Protein AF-A0A2K3PB35-F1 (afdb_monomer_lite)

InterPro domains:
  IPR006918 COBRA [PTHR31673] (1-86)
  IPR056900 COBRA, C-terminal domain [PF25079] (2-66)

Sequence (93 aa):
DDTGMFYGMKYFNDLLMEAGPSGNVQSEVLLQKNKETFTFNQGWAFPRRVYFNGEECMMPSPDSYPYLPNSSPKNVLNFQTFIISFLLFLALW

Secondary structure (DSSP, 8-state):
-------PPTTTS-S-PPPSTT------------TTT--STT-S---SEEEETTEEEEPPPGGGSPPPPS--------HHHHHHHHHHHHH--

Foldseek 3Di:
DLDDDDDDDPPGPPDDFDDDPPTDDDDDDDDDDDPVPDDLPPHDDDPQWDADPNDIDGDDDRVPDDRDPPDDPPPPVVVVVVVVVVVVVVVVD

pLDDT: mean 75.49, std 8.2, range [54.31, 92.75]

Structure (mmCIF, N/CA/C/O backbone):
data_AF-A0A2K3PB35-F1
#
_entry.id   AF-A0A2K3PB35-F1
#
loop_
_atom_site.group_PDB
_atom_site.id
_atom_site.type_symbol
_atom_site.label_atom_id
_atom_site.label_alt_id
_atom_site.label_comp_id
_atom_site.label_asym_id
_atom_site.label_entity_id
_atom_site.label_seq_id
_atom_site.pdbx_PDB_ins_code
_atom_site.Cartn_x
_atom_site.Cartn_y
_atom_site.Cartn_z
_atom_site.occupancy
_atom_site.B_iso_or_equiv
_atom_site.auth_seq_id
_atom_site.auth_comp_id
_atom_site.auth_asym_id
_atom_site.auth_atom_id
_atom_site.pdbx_PDB_model_num
ATOM 1 N N . ASP A 1 1 ? -15.386 -12.632 -8.256 1.00 54.31 1 ASP A N 1
ATOM 2 C CA . ASP A 1 1 ? -14.329 -11.866 -8.935 1.00 54.31 1 ASP A CA 1
ATOM 3 C C . ASP A 1 1 ? -13.810 -10.782 -8.012 1.00 54.31 1 ASP A C 1
ATOM 5 O O . ASP A 1 1 ? -14.451 -9.750 -7.872 1.00 54.31 1 ASP A O 1
ATOM 9 N N . ASP A 1 2 ? -12.667 -11.039 -7.371 1.00 73.69 2 ASP A N 1
ATOM 10 C CA . ASP A 1 2 ? -12.035 -10.137 -6.387 1.00 73.69 2 ASP A CA 1
ATOM 11 C C . ASP A 1 2 ? -10.858 -9.357 -7.006 1.00 73.69 2 ASP A C 1
ATOM 13 O O . ASP A 1 2 ? -9.931 -8.920 -6.322 1.00 73.69 2 ASP A O 1
ATOM 17 N N . THR A 1 3 ? -10.850 -9.233 -8.335 1.00 81.50 3 THR A N 1
ATOM 18 C CA . THR A 1 3 ? -9.765 -8.621 -9.105 1.00 81.50 3 THR A CA 1
ATOM 19 C C . THR A 1 3 ? -10.195 -7.257 -9.628 1.00 81.50 3 THR A C 1
ATOM 21 O O . THR A 1 3 ? -11.146 -7.148 -10.397 1.00 81.50 3 THR A O 1
ATOM 24 N N . GLY A 1 4 ? -9.463 -6.215 -9.234 1.00 82.12 4 GLY A N 1
ATOM 25 C CA . GLY A 1 4 ? -9.556 -4.888 -9.837 1.00 82.12 4 GLY A CA 1
ATOM 26 C C . GLY A 1 4 ? -8.461 -4.705 -10.884 1.00 82.12 4 GLY A C 1
ATOM 27 O O . GLY A 1 4 ? -7.292 -4.956 -10.597 1.00 82.12 4 GLY A O 1
ATOM 28 N N . MET A 1 5 ? -8.829 -4.260 -12.085 1.00 84.12 5 MET A N 1
ATOM 29 C CA . MET A 1 5 ? -7.877 -3.884 -13.130 1.00 84.12 5 MET A CA 1
ATOM 30 C C . MET A 1 5 ? -7.836 -2.363 -13.243 1.00 84.12 5 MET A C 1
ATOM 32 O O . MET A 1 5 ? -8.865 -1.723 -13.453 1.00 84.12 5 MET A O 1
ATOM 36 N N . PHE A 1 6 ? -6.639 -1.797 -13.121 1.00 80.06 6 PHE A N 1
ATOM 37 C CA . PHE A 1 6 ? -6.397 -0.362 -13.225 1.00 80.06 6 PHE A CA 1
ATOM 38 C C . PHE A 1 6 ? -5.492 -0.106 -14.427 1.00 80.06 6 PHE A C 1
ATOM 40 O O . PHE A 1 6 ? -4.520 -0.829 -14.640 1.00 80.06 6 PHE A O 1
ATOM 47 N N . TYR A 1 7 ? -5.813 0.916 -15.212 1.00 76.69 7 TYR A N 1
ATOM 48 C CA . TYR A 1 7 ? -5.010 1.355 -16.347 1.00 76.69 7 TYR A CA 1
ATOM 49 C C . TYR A 1 7 ? -4.558 2.796 -16.129 1.00 76.69 7 TYR A C 1
ATOM 51 O O . TYR A 1 7 ? -5.221 3.573 -15.440 1.00 76.69 7 TYR A O 1
ATOM 59 N N . GLY A 1 8 ? -3.410 3.140 -16.711 1.00 74.25 8 GLY A N 1
ATOM 60 C CA . GLY A 1 8 ? -2.866 4.487 -16.622 1.00 74.25 8 GLY A CA 1
ATOM 61 C C . GLY A 1 8 ? -3.797 5.527 -17.248 1.00 74.25 8 GLY A C 1
ATOM 62 O O . GLY A 1 8 ? -4.479 5.265 -18.240 1.00 74.25 8 GLY A O 1
ATOM 63 N N . MET A 1 9 ? -3.810 6.727 -16.678 1.00 76.50 9 MET A N 1
ATOM 64 C CA . MET A 1 9 ? -4.476 7.880 -17.266 1.00 76.50 9 MET A CA 1
ATOM 65 C C . MET A 1 9 ? -3.557 8.531 -18.298 1.00 76.50 9 MET A C 1
ATOM 67 O O . MET A 1 9 ? -2.376 8.783 -18.041 1.00 76.50 9 MET A O 1
ATOM 71 N N . LYS A 1 10 ? -4.124 8.854 -19.462 1.00 71.56 10 LYS A N 1
ATOM 72 C CA . LYS A 1 10 ? -3.430 9.609 -20.509 1.00 71.56 10 LYS A CA 1
ATOM 73 C C . LYS A 1 10 ? -2.893 10.926 -19.934 1.00 71.56 10 LYS A C 1
ATOM 75 O O . LYS A 1 10 ? -3.627 11.592 -19.204 1.00 71.56 10 LYS A O 1
ATOM 80 N N . TYR A 1 11 ? -1.658 11.298 -20.271 1.00 69.81 11 TYR A N 1
ATOM 81 C CA . TYR A 1 11 ? -0.950 12.495 -19.785 1.00 69.81 11 TYR A CA 1
ATOM 82 C C . TYR A 1 11 ? -0.420 12.431 -18.346 1.00 69.81 11 TYR A C 1
ATOM 84 O O . TYR A 1 11 ? 0.354 13.299 -17.952 1.00 69.81 11 TYR A O 1
ATOM 92 N N . PHE A 1 12 ? -0.782 11.404 -17.570 1.00 69.25 12 PHE A N 1
ATOM 93 C CA . PHE A 1 12 ? -0.253 11.172 -16.218 1.00 69.25 12 PHE A CA 1
ATOM 94 C C . PHE A 1 12 ? 0.666 9.949 -16.156 1.00 69.25 12 PHE A C 1
ATOM 96 O O . PHE A 1 12 ? 1.602 9.922 -15.362 1.00 69.25 12 PHE A O 1
ATOM 103 N N . ASN A 1 13 ? 0.427 8.952 -17.011 1.00 70.62 13 ASN A N 1
ATOM 104 C CA . ASN A 1 13 ? 1.197 7.710 -17.087 1.00 70.62 13 ASN A CA 1
ATOM 105 C C . ASN A 1 13 ? 1.932 7.571 -18.431 1.00 70.62 13 ASN A C 1
ATOM 107 O O . ASN A 1 13 ? 1.992 6.485 -18.999 1.00 70.62 13 ASN A O 1
ATOM 111 N N . ASP A 1 14 ? 2.474 8.677 -18.946 1.00 65.00 14 ASP A N 1
ATOM 112 C CA . ASP A 1 14 ? 3.156 8.712 -20.249 1.00 65.00 14 ASP A CA 1
ATOM 113 C C . ASP A 1 14 ? 4.633 8.270 -20.165 1.00 65.00 14 ASP A C 1
ATOM 115 O O . ASP A 1 14 ? 5.253 7.960 -21.182 1.00 65.00 14 ASP A O 1
ATOM 119 N N . LEU A 1 15 ? 5.203 8.221 -18.954 1.00 64.44 15 LEU A N 1
ATOM 120 C CA . LEU A 1 15 ? 6.539 7.682 -18.699 1.00 64.44 15 LEU A CA 1
ATOM 121 C C . LEU A 1 15 ? 6.446 6.175 -18.450 1.00 64.44 15 LEU A C 1
ATOM 123 O O . LEU A 1 15 ? 5.928 5.727 -17.425 1.00 64.44 15 LEU A O 1
ATOM 127 N N . LEU A 1 16 ? 6.974 5.396 -19.392 1.00 63.31 16 LEU A N 1
ATOM 128 C CA . LEU A 1 16 ? 7.182 3.965 -19.219 1.00 63.31 16 LEU A CA 1
ATOM 129 C C . LEU A 1 16 ? 8.397 3.765 -18.314 1.00 63.31 16 LEU A C 1
ATOM 131 O O . LEU A 1 16 ? 9.523 4.078 -18.693 1.00 63.31 16 LEU A O 1
ATOM 135 N N . MET A 1 17 ? 8.160 3.275 -17.100 1.00 66.06 17 MET A N 1
ATOM 136 C CA . MET A 1 17 ? 9.247 2.908 -16.201 1.00 66.06 17 MET A CA 1
ATOM 137 C C . MET A 1 17 ? 9.916 1.637 -16.723 1.00 66.06 17 MET A C 1
ATOM 139 O O . MET A 1 17 ? 9.264 0.605 -16.885 1.00 66.06 17 MET A O 1
ATOM 143 N N . GLU A 1 18 ? 11.216 1.716 -16.980 1.00 66.31 18 GLU A N 1
ATOM 144 C CA . GLU A 1 18 ? 12.023 0.565 -17.371 1.00 66.31 18 GLU A CA 1
ATOM 145 C C . GLU A 1 18 ? 12.470 -0.227 -16.138 1.00 66.31 18 GLU A C 1
ATOM 147 O O . GLU A 1 18 ? 12.805 0.338 -15.090 1.00 66.31 18 GLU A O 1
ATOM 152 N N . ALA A 1 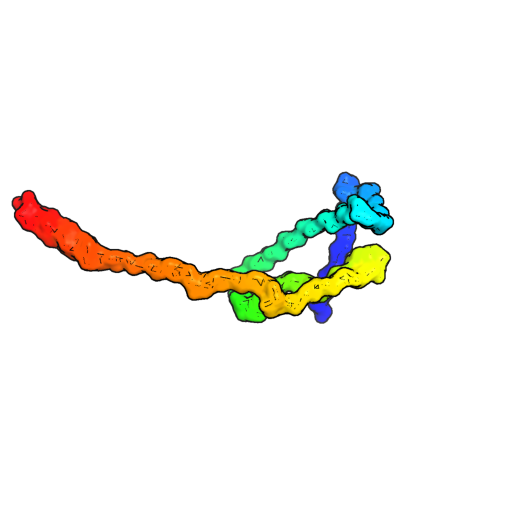19 ? 12.491 -1.553 -16.267 1.00 68.88 19 ALA A N 1
ATOM 153 C CA . ALA A 1 19 ? 13.045 -2.426 -15.244 1.00 68.88 19 ALA A CA 1
ATOM 154 C C . ALA A 1 19 ? 14.565 -2.212 -15.145 1.00 68.88 19 ALA A C 1
ATOM 156 O O . ALA A 1 19 ? 15.283 -2.279 -16.141 1.00 68.88 19 ALA A O 1
ATOM 157 N N . GLY A 1 20 ? 15.075 -1.976 -13.937 1.00 74.44 20 GLY A N 1
ATOM 158 C CA . GLY A 1 20 ? 16.508 -1.816 -13.716 1.00 74.44 20 GLY A CA 1
ATOM 159 C C . GLY A 1 20 ? 16.865 -1.579 -12.249 1.00 74.44 20 GLY A C 1
ATOM 160 O O . GLY A 1 20 ? 15.977 -1.306 -11.442 1.00 74.44 20 GLY A O 1
ATOM 161 N N . PRO A 1 21 ? 18.163 -1.629 -11.887 1.00 78.69 21 PRO A N 1
ATOM 162 C CA . PRO A 1 21 ? 18.622 -1.477 -10.499 1.00 78.69 21 PRO A CA 1
ATOM 163 C C . PRO A 1 21 ? 18.222 -0.154 -9.833 1.00 78.69 21 PRO A C 1
ATOM 165 O O . PRO A 1 21 ? 18.227 -0.049 -8.611 1.00 78.69 21 PRO A O 1
ATOM 168 N N . SER A 1 22 ? 17.900 0.862 -10.634 1.00 77.75 22 SER A N 1
ATOM 169 C CA . SER A 1 22 ? 17.460 2.183 -10.176 1.00 77.75 22 SER A CA 1
ATOM 170 C C . SER A 1 22 ? 16.030 2.526 -10.617 1.00 77.75 22 SER A C 1
ATOM 172 O O . SER A 1 22 ? 15.606 3.668 -10.458 1.00 77.75 22 SER A O 1
ATOM 174 N N . GLY A 1 23 ? 15.294 1.567 -11.189 1.00 74.38 23 GLY A N 1
ATOM 175 C CA . GLY A 1 23 ? 13.903 1.753 -11.598 1.00 74.38 23 GLY A CA 1
ATOM 176 C C . GLY A 1 23 ? 12.961 1.739 -10.392 1.00 74.38 23 GLY A C 1
ATOM 177 O O . GLY A 1 23 ? 13.123 0.930 -9.481 1.00 74.38 23 GLY A O 1
ATOM 178 N N . ASN A 1 24 ? 11.968 2.631 -10.379 1.00 73.19 24 ASN A N 1
ATOM 179 C CA . ASN A 1 24 ? 10.944 2.680 -9.335 1.00 73.19 24 ASN A CA 1
ATOM 180 C C . ASN A 1 24 ? 9.581 3.042 -9.928 1.00 73.19 24 ASN A C 1
ATOM 182 O O . ASN A 1 24 ? 9.401 4.140 -10.445 1.00 73.19 24 ASN A O 1
ATOM 186 N N . VAL A 1 25 ? 8.606 2.147 -9.805 1.00 73.56 25 VAL A N 1
ATOM 187 C CA . VAL A 1 25 ? 7.206 2.443 -10.115 1.00 73.56 25 VAL A CA 1
ATOM 188 C C . VAL A 1 25 ? 6.476 2.650 -8.801 1.00 73.56 25 VAL A C 1
ATOM 190 O O . VAL A 1 25 ? 6.371 1.729 -7.995 1.00 73.56 25 VAL A O 1
ATOM 193 N N . GLN A 1 26 ? 5.920 3.841 -8.610 1.00 75.56 26 GLN A N 1
ATOM 194 C CA . GLN A 1 26 ? 5.059 4.134 -7.474 1.00 75.56 26 GLN A CA 1
ATOM 195 C C . GLN A 1 26 ? 3.645 4.429 -7.968 1.00 75.56 26 GLN A C 1
ATOM 197 O O . GLN A 1 26 ? 3.439 5.162 -8.933 1.00 75.56 26 GLN A O 1
ATOM 202 N N . SER A 1 27 ? 2.654 3.842 -7.311 1.00 75.00 27 SER A N 1
ATOM 203 C CA . SER A 1 27 ? 1.240 4.101 -7.574 1.00 75.00 27 SER A CA 1
ATOM 204 C C . SER A 1 27 ? 0.496 4.186 -6.252 1.00 75.00 27 SER A C 1
ATOM 206 O O . SER A 1 27 ? 0.796 3.441 -5.319 1.00 75.00 27 SER A O 1
ATOM 208 N N . GLU A 1 28 ? -0.463 5.102 -6.172 1.00 78.81 28 GLU A N 1
ATOM 209 C CA . GLU A 1 28 ? -1.319 5.287 -5.005 1.00 78.81 28 GLU A CA 1
ATOM 210 C C . GLU A 1 28 ? -2.746 4.857 -5.351 1.00 78.81 28 GLU A C 1
ATOM 212 O O . GLU A 1 28 ? -3.296 5.257 -6.377 1.00 78.81 28 GLU A O 1
ATOM 217 N N . VAL A 1 29 ? -3.343 4.029 -4.493 1.00 78.38 29 VAL A N 1
ATOM 218 C CA . VAL A 1 29 ? -4.725 3.565 -4.639 1.00 78.38 29 VAL A CA 1
ATOM 219 C C . VAL A 1 29 ? -5.492 3.939 -3.380 1.00 78.38 29 VAL A C 1
ATOM 221 O O . VAL A 1 29 ? -5.189 3.463 -2.286 1.00 78.38 29 VAL A O 1
ATOM 224 N N . LEU A 1 30 ? -6.511 4.781 -3.541 1.00 79.75 30 LEU A N 1
ATOM 225 C CA . LEU A 1 30 ? -7.413 5.172 -2.464 1.00 79.75 30 LEU A CA 1
ATOM 226 C C . LEU A 1 30 ? -8.692 4.339 -2.548 1.00 79.75 30 LEU A C 1
ATOM 228 O O . LEU A 1 30 ? -9.482 4.482 -3.478 1.00 79.75 30 LEU A O 1
ATOM 232 N N . LEU A 1 31 ? -8.905 3.472 -1.559 1.00 77.94 31 LEU A N 1
ATOM 233 C CA . LEU A 1 31 ? -10.117 2.663 -1.452 1.00 77.94 31 LEU A CA 1
ATOM 234 C C . LEU A 1 31 ? -11.094 3.323 -0.476 1.00 77.94 31 LEU A C 1
ATOM 236 O O . LEU A 1 31 ? -10.767 3.568 0.689 1.00 77.94 31 LEU A O 1
ATOM 240 N N . GLN A 1 32 ? -12.313 3.604 -0.936 1.00 80.06 32 GLN A N 1
ATOM 241 C CA . GLN A 1 32 ? -13.348 4.161 -0.072 1.00 80.06 32 GLN A CA 1
ATOM 242 C C . GLN A 1 32 ? -13.815 3.111 0.943 1.00 80.06 32 GLN A C 1
ATOM 244 O O . GLN A 1 32 ? -14.235 2.012 0.587 1.00 80.06 32 GLN A O 1
ATOM 249 N N . LYS A 1 33 ? -13.794 3.473 2.229 1.00 79.75 33 LYS A N 1
ATOM 250 C CA . LYS A 1 33 ? -14.376 2.658 3.300 1.00 79.75 33 LYS A CA 1
ATOM 251 C C . LYS A 1 33 ? -15.877 2.929 3.369 1.00 79.75 33 LYS A C 1
ATOM 253 O O . LYS A 1 33 ? -16.288 4.027 3.746 1.00 79.75 33 LYS A O 1
ATOM 258 N N . ASN A 1 34 ? -16.686 1.938 3.010 1.00 82.19 34 ASN A N 1
ATOM 259 C CA . ASN A 1 34 ? -18.123 1.968 3.259 1.00 82.19 34 ASN A CA 1
ATOM 260 C C . ASN A 1 34 ? -18.371 1.787 4.769 1.00 82.19 34 ASN A C 1
ATOM 262 O O . ASN A 1 34 ? -17.893 0.819 5.350 1.00 82.19 34 ASN A O 1
ATOM 266 N N . LYS A 1 35 ? -19.081 2.717 5.420 1.00 82.81 35 LYS A N 1
ATOM 267 C CA . LYS A 1 35 ? -19.260 2.687 6.883 1.00 82.81 35 LYS A CA 1
ATOM 268 C C . LYS A 1 35 ? -20.145 1.535 7.351 1.00 82.81 35 LYS A C 1
ATOM 270 O O . LYS A 1 35 ? -19.958 1.064 8.467 1.00 82.81 35 LYS A O 1
ATOM 275 N N . GLU A 1 36 ? -21.091 1.105 6.524 1.00 86.56 36 GLU A N 1
ATOM 276 C CA . GLU A 1 36 ? -22.038 0.042 6.850 1.00 86.56 36 GLU A CA 1
ATOM 277 C C . GLU A 1 36 ? -21.382 -1.348 6.825 1.00 86.56 36 GLU A C 1
ATOM 279 O O . GLU A 1 36 ? -21.794 -2.233 7.571 1.00 86.56 36 GLU A O 1
ATOM 284 N N . THR A 1 37 ? -20.350 -1.542 5.999 1.00 80.31 37 THR A N 1
ATOM 285 C CA . THR A 1 37 ? -19.673 -2.837 5.814 1.00 80.31 37 THR A CA 1
ATOM 286 C C . THR A 1 37 ? -18.239 -2.863 6.334 1.00 80.31 37 THR A C 1
ATOM 288 O O . THR A 1 37 ? -17.610 -3.922 6.349 1.00 80.31 37 THR A O 1
ATOM 291 N N . PHE A 1 38 ? -17.684 -1.717 6.731 1.00 75.56 38 PHE A N 1
ATOM 292 C CA . PHE A 1 38 ? -16.308 -1.638 7.205 1.00 75.56 38 PHE A CA 1
ATOM 293 C C . PHE A 1 38 ? -16.132 -2.420 8.509 1.00 75.56 38 PHE A C 1
ATOM 295 O O . PHE A 1 38 ? -16.812 -2.180 9.505 1.00 75.56 38 PHE A O 1
ATOM 302 N N . THR A 1 39 ? -15.152 -3.321 8.509 1.00 72.81 39 THR A N 1
ATOM 303 C CA . THR A 1 39 ? -14.742 -4.088 9.681 1.00 72.81 39 THR A CA 1
ATOM 304 C C . THR A 1 39 ? -13.229 -4.033 9.852 1.00 72.81 39 THR A C 1
ATOM 306 O O . THR A 1 39 ? -12.479 -3.915 8.884 1.00 72.81 39 THR A O 1
ATOM 309 N N . PHE A 1 40 ? -12.784 -4.117 11.104 1.00 70.62 40 PHE A N 1
ATOM 310 C CA . PHE A 1 40 ? -11.374 -4.299 11.448 1.00 70.62 40 PHE A CA 1
ATOM 311 C C . PHE A 1 40 ? -10.937 -5.772 11.369 1.00 70.62 40 PHE A C 1
ATOM 313 O O . PHE A 1 40 ? -9.750 -6.068 11.490 1.00 70.62 40 PHE A O 1
ATOM 320 N N . ASN A 1 41 ? -11.879 -6.699 11.171 1.00 64.88 41 ASN A N 1
ATOM 321 C CA . ASN A 1 41 ? -11.580 -8.120 11.042 1.00 64.88 41 ASN A CA 1
ATOM 322 C C . ASN A 1 41 ? -10.852 -8.396 9.722 1.00 64.88 41 ASN A C 1
ATOM 324 O O . ASN A 1 41 ? -11.211 -7.835 8.693 1.00 64.88 41 ASN A O 1
ATOM 328 N N . GLN A 1 42 ? -9.874 -9.307 9.758 1.00 63.12 42 GLN A N 1
ATOM 329 C CA . GLN A 1 42 ? -9.133 -9.801 8.582 1.00 63.12 42 GLN A CA 1
ATOM 330 C C . GLN A 1 42 ? -8.283 -8.751 7.837 1.00 63.12 42 GLN A C 1
ATOM 332 O O . GLN A 1 42 ? -7.770 -9.033 6.757 1.00 63.12 42 GLN A O 1
ATOM 337 N N . GLY A 1 43 ? -8.055 -7.582 8.447 1.00 63.00 43 GLY A N 1
ATOM 338 C CA . GLY A 1 43 ? -7.224 -6.527 7.871 1.00 63.00 43 GLY A CA 1
ATOM 339 C C . GLY A 1 43 ? -7.911 -5.782 6.723 1.00 63.00 43 GLY A C 1
ATOM 340 O O . GLY A 1 43 ? -8.954 -6.175 6.210 1.00 63.00 43 GLY A O 1
ATOM 341 N N . TRP A 1 44 ? -7.347 -4.637 6.342 1.00 65.00 44 TRP A N 1
ATOM 342 C CA . TRP A 1 44 ? -7.830 -3.889 5.181 1.00 65.00 44 TRP A CA 1
ATOM 343 C C . TRP A 1 44 ? -7.456 -4.623 3.884 1.00 65.00 44 TRP A C 1
ATOM 345 O O . TRP A 1 44 ? -6.494 -5.391 3.870 1.00 65.00 44 TRP A O 1
ATOM 355 N N . ALA A 1 45 ? -8.199 -4.388 2.799 1.00 69.25 45 ALA A N 1
ATOM 356 C CA . ALA A 1 45 ? -8.038 -5.088 1.523 1.00 69.25 45 ALA A CA 1
ATOM 357 C C . ALA A 1 45 ? -6.758 -4.657 0.784 1.00 69.25 45 ALA A C 1
ATOM 359 O O . ALA A 1 45 ? -6.800 -3.925 -0.204 1.00 69.25 45 ALA A O 1
ATOM 360 N N . PHE A 1 46 ? -5.603 -5.096 1.277 1.00 71.50 46 PHE A N 1
ATOM 361 C CA . PHE A 1 46 ? -4.362 -5.016 0.526 1.00 71.50 46 PHE A CA 1
ATOM 362 C C . PHE A 1 46 ? -4.386 -6.053 -0.603 1.00 71.50 46 PHE A C 1
ATOM 364 O O . PHE A 1 46 ? -4.805 -7.196 -0.380 1.00 71.50 46 PHE A O 1
ATOM 371 N N . PRO A 1 47 ? -3.932 -5.692 -1.815 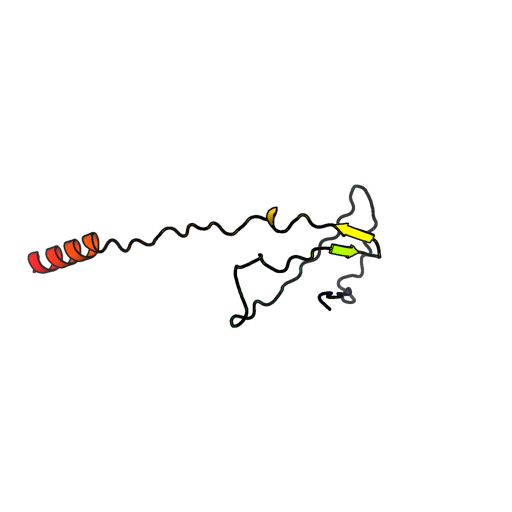1.00 76.19 47 PRO A N 1
ATOM 372 C CA . PRO A 1 47 ? -3.815 -6.657 -2.894 1.00 76.19 47 PRO A CA 1
ATOM 373 C C . PRO A 1 47 ? -2.872 -7.783 -2.464 1.00 76.19 47 PRO A C 1
ATOM 375 O O . PRO A 1 47 ? -1.779 -7.540 -1.960 1.00 76.19 47 PRO A O 1
ATOM 378 N N . ARG A 1 48 ? -3.286 -9.036 -2.664 1.00 79.44 48 ARG A N 1
ATOM 379 C CA . ARG A 1 48 ? -2.429 -10.205 -2.393 1.00 79.44 48 ARG A CA 1
ATOM 380 C C . ARG A 1 48 ? -1.376 -10.401 -3.485 1.00 79.44 48 ARG A C 1
ATOM 382 O O . ARG A 1 48 ? -0.331 -10.987 -3.226 1.00 79.44 48 ARG A O 1
ATOM 389 N N . ARG A 1 49 ? -1.675 -9.925 -4.695 1.00 83.12 49 ARG A N 1
ATOM 390 C CA . ARG A 1 49 ? -0.851 -10.012 -5.903 1.00 83.12 49 ARG A CA 1
ATOM 391 C C . ARG A 1 49 ? -1.036 -8.736 -6.705 1.00 83.12 49 ARG A C 1
ATOM 393 O O . ARG A 1 49 ? -2.165 -8.264 -6.843 1.00 83.12 49 ARG A O 1
ATOM 400 N N . VAL A 1 50 ? 0.056 -8.199 -7.229 1.00 82.31 50 VAL A N 1
ATOM 401 C CA . VAL A 1 50 ? 0.033 -7.062 -8.151 1.00 82.31 50 VAL A CA 1
ATOM 402 C C . VAL A 1 50 ? 0.671 -7.512 -9.452 1.00 82.31 50 VAL A C 1
ATOM 404 O O . VAL A 1 50 ? 1.796 -8.000 -9.440 1.00 82.31 50 VAL A O 1
ATOM 407 N N . TYR A 1 51 ? -0.045 -7.343 -10.560 1.00 81.56 51 TYR A N 1
ATOM 408 C CA . TYR A 1 51 ? 0.509 -7.568 -11.889 1.00 81.56 51 TYR A CA 1
ATOM 409 C C . TYR A 1 51 ? 0.924 -6.229 -12.485 1.00 81.56 51 TYR A C 1
ATOM 411 O O . TYR A 1 51 ? 0.082 -5.347 -12.662 1.00 81.56 51 TYR A O 1
ATOM 419 N N . PHE A 1 52 ? 2.205 -6.074 -12.801 1.00 77.62 52 PHE A N 1
ATOM 420 C CA . PHE A 1 52 ? 2.724 -4.896 -13.483 1.00 77.62 52 PHE A CA 1
ATOM 421 C C . PHE A 1 52 ? 3.361 -5.328 -14.798 1.00 77.62 52 PHE A C 1
ATOM 423 O O . PHE A 1 52 ? 4.310 -6.102 -14.805 1.00 77.62 52 PHE A O 1
ATOM 430 N N . ASN A 1 53 ? 2.802 -4.869 -15.920 1.00 75.38 53 ASN A N 1
ATOM 431 C CA . ASN A 1 53 ? 3.268 -5.242 -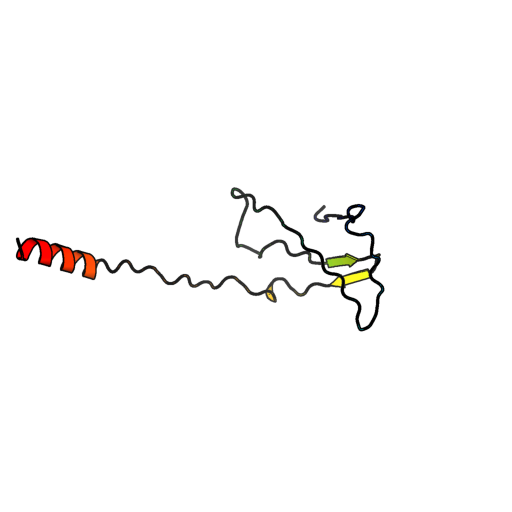17.260 1.00 75.38 53 ASN A CA 1
ATOM 432 C C . ASN A 1 53 ? 3.373 -6.771 -17.496 1.00 75.38 53 ASN A C 1
ATOM 434 O O . ASN A 1 53 ? 4.251 -7.246 -18.208 1.00 75.38 53 ASN A O 1
ATOM 438 N N . GLY A 1 54 ? 2.487 -7.554 -16.870 1.00 78.00 54 GLY A N 1
ATOM 439 C CA . GLY A 1 54 ? 2.490 -9.021 -16.948 1.00 78.00 54 GLY A CA 1
ATOM 440 C C . GLY A 1 54 ? 3.408 -9.727 -15.942 1.00 78.00 54 GLY A C 1
ATOM 441 O O . GLY A 1 54 ? 3.299 -10.942 -15.797 1.00 78.00 54 GLY A O 1
ATOM 442 N N . GLU A 1 55 ? 4.247 -8.997 -15.206 1.00 79.31 55 GLU A N 1
ATOM 443 C CA . GLU A 1 55 ? 5.058 -9.544 -14.115 1.00 79.31 55 GLU A CA 1
ATOM 444 C C . GLU A 1 55 ? 4.285 -9.542 -12.793 1.00 79.31 55 GLU A C 1
ATOM 446 O O . GLU A 1 55 ? 3.520 -8.620 -12.508 1.00 79.31 55 GLU A O 1
ATOM 451 N N . GLU A 1 56 ? 4.481 -10.577 -11.974 1.00 84.00 56 GLU A N 1
ATOM 452 C CA . GLU A 1 56 ? 3.802 -10.741 -10.685 1.00 84.00 56 GLU A CA 1
ATOM 453 C C . GLU A 1 56 ? 4.691 -10.259 -9.530 1.00 84.00 56 GLU A C 1
ATOM 455 O O . GLU A 1 56 ? 5.779 -10.783 -9.296 1.00 84.00 56 GLU A O 1
ATOM 460 N N . CYS A 1 57 ? 4.192 -9.292 -8.760 1.00 80.44 57 CYS A N 1
ATOM 461 C CA . CYS A 1 57 ? 4.759 -8.873 -7.485 1.00 80.44 57 CYS A CA 1
ATOM 462 C C . CYS A 1 57 ? 3.916 -9.453 -6.339 1.00 80.44 57 CYS A C 1
ATOM 464 O O . CYS A 1 57 ? 2.738 -9.115 -6.166 1.00 80.44 57 CYS A O 1
ATOM 466 N N . MET A 1 58 ? 4.523 -10.356 -5.565 1.00 82.50 58 MET A N 1
ATOM 467 C CA . MET A 1 58 ? 3.889 -11.008 -4.419 1.00 82.50 58 MET A CA 1
ATOM 468 C C . MET A 1 58 ? 4.006 -10.131 -3.176 1.00 82.50 58 MET A C 1
ATOM 470 O O . MET A 1 58 ? 5.102 -9.881 -2.675 1.00 82.50 58 MET A O 1
ATOM 474 N N . MET A 1 59 ? 2.860 -9.708 -2.648 1.00 80.25 59 MET A N 1
ATOM 475 C CA . MET A 1 59 ? 2.807 -9.012 -1.367 1.00 80.25 59 MET A CA 1
ATOM 476 C C . MET A 1 59 ? 2.970 -10.009 -0.203 1.00 80.25 59 MET A C 1
ATOM 478 O O . MET A 1 59 ? 2.543 -11.165 -0.315 1.00 80.25 59 MET A O 1
ATOM 482 N N . PRO A 1 60 ?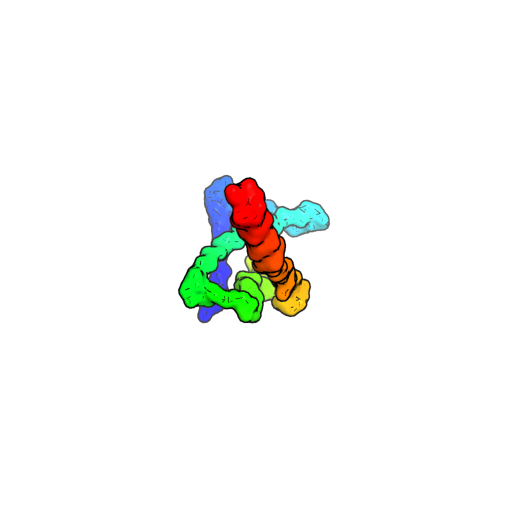 3.559 -9.593 0.935 1.00 78.69 60 PRO A N 1
ATOM 483 C CA . PRO A 1 60 ? 3.682 -10.441 2.120 1.00 78.69 60 PRO A CA 1
ATOM 484 C C . PRO A 1 60 ? 2.314 -10.893 2.676 1.00 78.69 60 PRO A C 1
ATOM 486 O O . PRO A 1 60 ? 1.247 -10.417 2.278 1.00 78.69 60 PRO A O 1
ATOM 489 N N . SER A 1 61 ? 2.324 -11.868 3.593 1.00 80.00 61 SER A N 1
ATOM 490 C CA . SER A 1 61 ? 1.100 -12.345 4.262 1.00 80.00 61 SER A CA 1
ATOM 491 C C . SER A 1 61 ? 0.378 -11.193 4.983 1.00 80.00 61 SER A C 1
ATOM 493 O O . SER A 1 61 ? 1.066 -10.314 5.503 1.00 80.00 61 SER A O 1
ATOM 495 N N . PRO A 1 62 ? -0.969 -11.175 5.085 1.00 72.38 62 PRO A N 1
ATOM 496 C CA . PRO A 1 62 ? -1.690 -10.103 5.771 1.00 72.38 62 PRO A CA 1
ATOM 497 C C . PRO A 1 62 ? -1.259 -9.994 7.240 1.00 72.38 62 PRO A C 1
ATOM 499 O O . PRO A 1 62 ? -1.122 -8.893 7.761 1.00 72.38 62 PRO A O 1
ATOM 502 N N . ASP A 1 63 ? -0.932 -11.132 7.860 1.00 74.94 63 ASP A N 1
ATOM 503 C CA . ASP A 1 63 ? -0.424 -11.227 9.236 1.00 74.94 63 ASP A CA 1
ATOM 504 C C . ASP A 1 63 ? 0.940 -10.548 9.439 1.00 74.94 63 ASP A C 1
ATOM 506 O O . ASP A 1 63 ? 1.348 -10.287 10.568 1.00 74.94 63 ASP A O 1
ATOM 510 N N . SER A 1 64 ? 1.674 -10.282 8.355 1.00 79.06 64 SER A N 1
ATOM 511 C CA . SER A 1 64 ? 2.965 -9.590 8.389 1.00 79.06 64 SER A CA 1
ATOM 512 C C . SER A 1 64 ? 2.829 -8.066 8.347 1.00 79.06 64 SER A C 1
ATOM 514 O O . SER A 1 64 ? 3.820 -7.371 8.567 1.00 79.06 64 SER A O 1
ATOM 516 N N . TYR A 1 65 ? 1.639 -7.530 8.057 1.00 71.06 65 TYR A N 1
ATOM 517 C CA . TYR A 1 65 ? 1.415 -6.087 8.071 1.00 71.06 65 TYR A CA 1
ATOM 518 C C . TYR A 1 65 ? 1.184 -5.580 9.502 1.00 71.06 65 TYR A C 1
ATOM 520 O O . TYR A 1 65 ? 0.595 -6.285 10.324 1.00 71.06 65 TYR A O 1
ATOM 528 N N . PRO A 1 66 ? 1.606 -4.342 9.820 1.00 68.62 66 PRO A N 1
ATOM 529 C CA . PRO A 1 66 ? 1.337 -3.745 11.120 1.00 68.62 66 PRO A CA 1
ATOM 530 C C . PRO A 1 66 ? -0.168 -3.710 11.403 1.00 68.62 66 PRO A C 1
ATOM 532 O O . PRO A 1 66 ? -0.942 -3.122 10.646 1.00 68.62 66 PRO A O 1
ATOM 535 N N . TYR A 1 67 ? -0.585 -4.319 12.510 1.00 70.56 67 TYR A N 1
ATOM 536 C CA . TYR A 1 67 ? -1.946 -4.186 13.015 1.00 70.56 67 TYR A CA 1
ATOM 537 C C . TYR A 1 67 ? -2.094 -2.857 13.761 1.00 70.56 67 TYR A C 1
ATOM 539 O O . TYR A 1 67 ? -1.134 -2.325 14.327 1.00 70.56 67 TYR A O 1
ATOM 547 N N . LEU A 1 68 ? -3.309 -2.304 13.769 1.00 67.00 68 LEU A N 1
ATOM 548 C CA . LEU A 1 68 ? -3.590 -1.110 14.561 1.00 67.00 68 LEU A CA 1
ATOM 549 C C . LEU A 1 68 ? -3.307 -1.408 16.041 1.00 67.00 68 LEU A C 1
ATOM 551 O O . LEU A 1 68 ? -3.720 -2.464 16.529 1.00 67.00 68 LEU A O 1
ATOM 555 N N . PRO A 1 69 ? -2.629 -0.506 16.771 1.00 65.81 69 PRO A N 1
ATOM 556 C CA . PRO A 1 69 ? -2.367 -0.715 18.184 1.00 65.81 69 PRO A CA 1
ATOM 557 C C . PRO A 1 69 ? -3.697 -0.913 18.916 1.00 65.81 69 PRO A C 1
ATOM 559 O O . PRO A 1 69 ? -4.556 -0.035 18.934 1.00 65.81 69 PRO A O 1
ATOM 562 N N . ASN A 1 70 ? -3.854 -2.075 19.552 1.00 59.69 70 ASN A N 1
ATOM 563 C CA . ASN A 1 70 ? -5.064 -2.490 20.276 1.00 59.69 70 ASN A CA 1
ATOM 564 C C . ASN A 1 70 ? -5.300 -1.697 21.577 1.00 59.69 70 ASN A C 1
ATOM 566 O O . ASN A 1 70 ? -6.067 -2.094 22.451 1.00 59.69 70 ASN A O 1
ATOM 570 N N . SER A 1 71 ? -4.579 -0.597 21.766 1.00 62.28 71 SER A N 1
ATOM 571 C CA . SER A 1 71 ? -4.545 0.170 22.999 1.00 62.28 71 SER A CA 1
ATOM 572 C C . SER A 1 71 ? -4.733 1.638 22.665 1.00 62.28 71 SER A C 1
ATOM 574 O O . SER A 1 71 ? -3.776 2.395 22.539 1.00 62.28 71 SER A O 1
ATOM 576 N N . SER A 1 72 ? -5.996 2.052 22.555 1.00 63.50 72 SER A N 1
ATOM 577 C CA . SER A 1 72 ? -6.312 3.442 22.867 1.00 63.50 72 SER A CA 1
ATOM 578 C C . SER A 1 72 ? -5.995 3.639 24.349 1.00 63.50 72 SER A C 1
ATOM 580 O O . SER A 1 72 ? -6.465 2.831 25.162 1.00 63.50 72 SER A O 1
ATOM 582 N N . PRO A 1 73 ? -5.254 4.693 24.739 1.00 68.19 73 PRO A N 1
ATOM 583 C CA . PRO A 1 73 ? -5.280 5.151 26.116 1.00 68.19 73 PRO A CA 1
ATOM 584 C C . PRO A 1 73 ? -6.749 5.242 26.516 1.00 68.19 73 PRO A C 1
ATOM 586 O O . PRO A 1 73 ? -7.549 5.880 25.822 1.00 68.19 73 PRO A O 1
ATOM 589 N N . LYS A 1 74 ? -7.144 4.531 27.574 1.00 69.25 74 LYS A N 1
ATOM 590 C CA . LYS A 1 74 ? -8.463 4.762 28.148 1.00 69.25 74 LYS A CA 1
ATOM 591 C C . LYS A 1 74 ? -8.423 6.219 28.588 1.00 69.25 74 LYS A C 1
ATOM 593 O O . LYS A 1 74 ? -7.623 6.556 29.456 1.00 69.25 74 LYS A O 1
ATOM 598 N N . ASN A 1 75 ? -9.237 7.079 27.977 1.00 64.69 75 ASN A N 1
ATOM 599 C CA . ASN A 1 75 ? -9.562 8.369 28.569 1.00 64.69 75 ASN A CA 1
ATOM 600 C C . ASN A 1 75 ? -10.323 8.049 29.851 1.00 64.69 75 ASN A C 1
ATOM 602 O O . ASN A 1 75 ? -11.551 7.976 29.869 1.00 64.69 75 ASN A O 1
ATOM 606 N N . VAL A 1 76 ? -9.577 7.750 30.912 1.00 68.12 76 VAL A N 1
ATOM 607 C CA . VAL A 1 76 ? -10.121 7.646 32.250 1.00 68.12 76 VAL A CA 1
ATOM 608 C C . VAL A 1 76 ? -10.445 9.084 32.600 1.00 68.12 76 VAL A C 1
ATOM 610 O O . VAL A 1 76 ? -9.592 9.823 33.084 1.00 68.12 76 VAL A O 1
ATOM 613 N N . LEU A 1 77 ? -11.656 9.523 32.248 1.00 64.88 77 LEU A N 1
ATOM 614 C CA . LEU A 1 77 ? -12.217 10.732 32.821 1.00 64.88 77 LEU A CA 1
ATOM 615 C C . LEU A 1 77 ? -12.070 10.551 34.325 1.00 64.88 77 LEU A C 1
ATOM 617 O O . LEU A 1 77 ? -12.673 9.650 34.912 1.00 64.88 77 LEU A O 1
ATOM 621 N N . ASN A 1 78 ? -11.171 11.330 34.919 1.00 70.50 78 ASN A N 1
ATOM 622 C CA . ASN A 1 78 ? -10.852 11.212 36.324 1.00 70.50 78 ASN A CA 1
ATOM 623 C C . ASN A 1 78 ? -12.010 11.847 37.101 1.00 70.50 78 ASN A C 1
ATOM 625 O O . ASN A 1 78 ? -11.951 12.995 37.538 1.00 70.50 78 ASN A O 1
ATOM 629 N N . PHE A 1 79 ? -13.113 11.102 37.209 1.00 69.19 79 PHE A N 1
ATOM 630 C CA . PHE A 1 79 ? -14.336 11.519 37.888 1.00 69.19 79 PHE A CA 1
ATOM 631 C C . PHE A 1 79 ? -14.046 11.992 39.313 1.00 69.19 79 PHE A C 1
ATOM 633 O O . PHE A 1 79 ? -14.691 12.922 39.780 1.00 69.19 79 PHE A O 1
ATOM 640 N N . GLN A 1 80 ? -13.028 11.429 39.974 1.00 74.81 80 GLN A N 1
ATOM 641 C CA . GLN A 1 80 ? -12.599 11.890 41.292 1.00 74.81 80 GLN A CA 1
ATOM 642 C C . GLN A 1 80 ? -12.102 13.340 41.259 1.00 74.81 80 GLN A C 1
ATOM 644 O O . GLN A 1 80 ? -12.506 14.125 42.110 1.00 74.81 80 GLN A O 1
ATOM 649 N N . THR A 1 81 ? -11.304 13.738 40.261 1.00 79.75 81 THR A N 1
ATOM 650 C CA . THR A 1 81 ? -10.876 15.146 40.127 1.00 79.75 81 THR A CA 1
ATOM 651 C C . THR A 1 81 ? -12.035 16.096 39.836 1.00 79.75 81 THR A C 1
ATOM 653 O O . THR A 1 81 ? -12.057 17.197 40.380 1.00 79.75 81 THR A O 1
ATOM 656 N N . PHE A 1 82 ? -13.039 15.661 39.068 1.00 81.69 82 PHE A N 1
ATOM 657 C CA . PHE A 1 82 ? -14.250 16.456 38.836 1.00 81.69 82 PHE A CA 1
ATOM 658 C C . PHE A 1 82 ? -15.104 16.600 40.102 1.00 81.69 82 PHE A C 1
ATOM 660 O O . PHE A 1 82 ? -15.560 17.700 40.403 1.00 81.69 82 PHE A O 1
ATOM 667 N N . ILE A 1 83 ? -15.276 15.523 40.876 1.00 87.31 83 ILE A N 1
ATOM 668 C CA . ILE A 1 83 ? -16.028 15.543 42.139 1.00 87.31 83 ILE A CA 1
ATOM 669 C C . ILE A 1 83 ? -15.329 16.436 43.170 1.00 87.31 83 ILE A C 1
ATOM 671 O O . ILE A 1 83 ? -15.980 17.273 43.787 1.00 87.31 83 ILE A O 1
ATOM 675 N N . ILE A 1 84 ? -14.007 16.314 43.328 1.00 88.56 84 ILE A N 1
ATOM 676 C CA . ILE A 1 84 ? -13.233 17.149 44.260 1.00 88.56 84 ILE A CA 1
ATOM 677 C C . ILE A 1 84 ? -13.305 18.623 43.848 1.00 88.56 84 ILE A C 1
ATOM 679 O O . ILE A 1 84 ?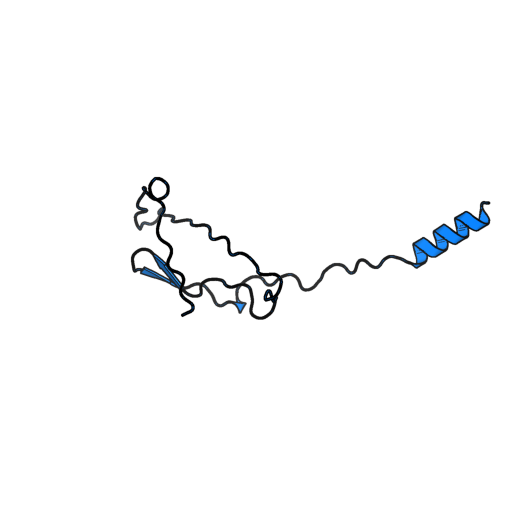 -13.560 19.478 44.692 1.00 88.56 84 ILE A O 1
ATOM 683 N N . SER A 1 85 ? -13.147 18.928 42.555 1.00 89.00 85 SER A N 1
ATOM 684 C CA . SER A 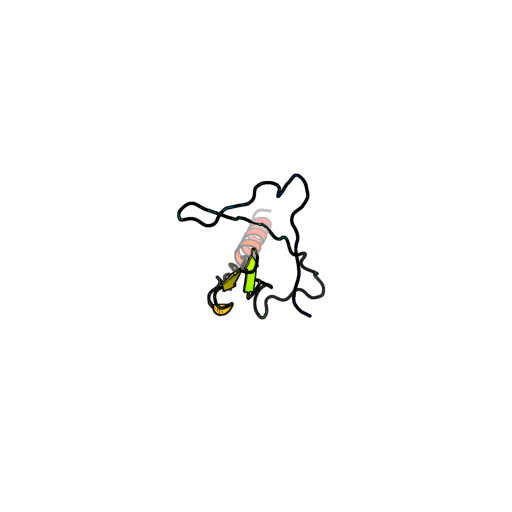1 85 ? -13.276 20.298 42.049 1.00 89.00 85 SER A CA 1
ATOM 685 C C . SER A 1 85 ? -14.667 20.881 42.306 1.00 89.00 85 SER A C 1
ATOM 687 O O . SER A 1 85 ? -14.772 22.049 42.666 1.00 89.00 85 SER A O 1
ATOM 689 N N . PHE A 1 86 ? -15.726 20.088 42.134 1.00 90.81 86 PHE A N 1
ATOM 690 C CA . PHE A 1 86 ? -17.102 20.522 42.376 1.00 90.81 86 PHE A CA 1
ATOM 691 C C . PHE A 1 86 ? -17.373 20.772 43.867 1.00 90.81 86 PHE A C 1
ATOM 693 O O . PHE A 1 86 ? -17.952 21.793 44.226 1.00 90.81 86 PHE A O 1
ATOM 700 N N . LEU A 1 87 ? -16.894 19.886 44.746 1.00 92.38 87 LEU A N 1
ATOM 701 C CA . LEU A 1 87 ? -17.014 20.044 46.198 1.00 92.38 87 LEU A CA 1
ATOM 702 C C . LEU A 1 87 ? -16.239 21.261 46.719 1.00 92.38 87 LEU A C 1
ATOM 704 O O . LEU A 1 87 ? -16.751 21.983 47.568 1.00 92.38 87 LEU A O 1
ATOM 708 N N . LEU A 1 88 ? -15.038 21.523 46.194 1.00 91.94 88 LEU A N 1
ATOM 709 C CA . LEU A 1 88 ? -14.268 22.725 46.531 1.00 91.94 88 LEU A CA 1
ATOM 710 C C . LEU A 1 88 ? -14.987 24.002 46.088 1.00 91.94 88 LEU A C 1
ATOM 712 O O . LEU A 1 88 ? -14.990 24.982 46.823 1.00 91.94 88 LEU A O 1
ATOM 716 N N . PHE A 1 89 ? -15.627 23.983 44.917 1.00 92.06 89 PHE A N 1
ATOM 717 C CA . PHE A 1 89 ? -16.404 25.119 44.425 1.00 92.06 89 PHE A CA 1
ATOM 718 C C . PHE A 1 89 ? -17.612 25.420 45.324 1.00 92.06 89 PHE A C 1
ATOM 720 O O . PHE A 1 89 ? -17.890 26.580 45.602 1.00 92.06 89 PHE A O 1
ATOM 727 N N . LEU A 1 90 ? -18.291 24.380 45.823 1.00 92.75 90 LEU A N 1
ATOM 728 C CA . LEU A 1 90 ? -19.392 24.513 46.783 1.00 92.75 90 LEU A CA 1
ATOM 729 C C . LEU A 1 90 ? -18.936 24.937 48.186 1.00 92.75 90 LEU A C 1
ATOM 731 O O . LEU A 1 90 ? -19.720 25.534 48.906 1.00 92.75 90 LEU A O 1
ATOM 735 N N . ALA A 1 91 ? -17.710 24.601 48.594 1.00 88.56 91 ALA A N 1
ATOM 736 C CA . ALA A 1 91 ? -17.170 24.963 49.907 1.00 88.56 91 ALA A CA 1
ATOM 737 C C . ALA A 1 91 ? -16.576 26.383 49.956 1.00 88.56 91 ALA A C 1
ATOM 739 O O . ALA A 1 91 ? -16.397 26.933 51.041 1.00 88.56 91 ALA A O 1
ATOM 740 N N . LEU A 1 92 ? -16.213 26.946 48.798 1.00 88.25 92 LEU A N 1
ATOM 741 C CA . LEU A 1 92 ? -15.659 28.299 48.652 1.00 88.25 92 LEU A CA 1
ATOM 742 C C . LEU A 1 92 ? -16.724 29.369 48.359 1.00 88.25 92 LEU A C 1
ATOM 744 O O . LEU A 1 92 ? -16.379 30.551 48.316 1.00 88.25 92 LEU A O 1
ATOM 748 N N . TRP A 1 93 ? -17.977 28.963 48.149 1.00 71.06 93 TRP A N 1
ATOM 749 C CA . TRP A 1 93 ? -19.134 29.849 48.044 1.00 71.06 93 TRP A CA 1
ATOM 750 C C . TRP A 1 93 ? -19.921 29.835 49.356 1.00 71.06 93 TRP A C 1
ATOM 752 O O . TRP A 1 93 ? -20.277 30.938 49.827 1.00 71.06 93 TRP A O 1
#

Radius of gyration: 25.28 Å; chains: 1; bounding box: 41×42×70 Å

Organism: Trifolium pratense (NCBI:txid57577)